Protein AF-A0A919D672-F1 (afdb_monomer)

Radius of gyration: 17.41 Å; Cα contacts (8 Å, |Δi|>4): 264; chains: 1; bounding box: 33×38×55 Å

Structure (mmCIF, N/CA/C/O backbone):
data_AF-A0A919D672-F1
#
_entry.id   AF-A0A919D672-F1
#
loop_
_atom_site.group_PDB
_atom_site.id
_atom_site.type_symbol
_atom_site.label_atom_id
_atom_site.label_alt_id
_atom_site.label_comp_id
_atom_site.label_asym_id
_atom_site.label_entity_id
_atom_site.label_seq_id
_atom_site.pdbx_PDB_ins_code
_atom_site.Cartn_x
_atom_site.Cartn_y
_atom_site.Cartn_z
_atom_site.occupancy
_atom_site.B_iso_or_equiv
_atom_site.auth_seq_id
_atom_site.auth_comp_id
_atom_site.auth_asym_id
_atom_site.auth_atom_id
_atom_site.pdbx_PDB_model_num
ATOM 1 N N . MET A 1 1 ? 2.114 -17.773 -11.405 1.00 57.06 1 MET A N 1
ATOM 2 C CA . MET A 1 1 ? 1.638 -16.482 -10.865 1.00 57.06 1 MET A CA 1
ATOM 3 C C . MET A 1 1 ? 2.672 -15.427 -11.226 1.00 57.06 1 MET A C 1
ATOM 5 O O . MET A 1 1 ? 3.811 -15.598 -10.796 1.00 57.06 1 MET A O 1
ATOM 9 N N . PRO A 1 2 ? 2.361 -14.434 -12.076 1.00 68.50 2 PRO A N 1
ATOM 10 C CA . PRO A 1 2 ? 3.332 -13.409 -12.439 1.00 68.50 2 PRO A CA 1
ATOM 11 C C . PRO A 1 2 ? 3.537 -12.466 -11.248 1.00 68.50 2 PRO A C 1
ATOM 13 O O . PRO A 1 2 ? 2.698 -11.633 -10.936 1.00 68.50 2 PRO A O 1
ATOM 16 N N . ILE A 1 3 ? 4.642 -12.659 -10.532 1.00 80.69 3 ILE A N 1
ATOM 17 C CA . ILE A 1 3 ? 5.107 -11.723 -9.496 1.00 80.69 3 ILE A CA 1
ATOM 18 C C . ILE A 1 3 ? 5.961 -10.630 -10.143 1.00 80.69 3 ILE A C 1
ATOM 20 O O . ILE A 1 3 ? 5.912 -9.471 -9.744 1.00 80.69 3 ILE A O 1
ATOM 24 N N . TYR A 1 4 ? 6.716 -11.009 -11.171 1.00 84.56 4 TYR A N 1
ATOM 25 C CA . TYR A 1 4 ? 7.469 -10.097 -12.010 1.00 84.56 4 TYR A CA 1
ATOM 26 C C . TYR A 1 4 ? 6.573 -9.520 -13.104 1.00 84.56 4 TYR A C 1
ATOM 28 O O . TYR A 1 4 ? 5.964 -10.271 -13.870 1.00 84.56 4 TYR A O 1
ATOM 36 N N . LEU A 1 5 ? 6.522 -8.195 -13.177 1.00 84.50 5 LEU A N 1
ATOM 37 C CA . LEU A 1 5 ? 5.776 -7.449 -14.178 1.00 84.50 5 LEU A CA 1
ATOM 38 C C . LEU A 1 5 ? 6.798 -6.717 -15.060 1.00 84.50 5 LEU A C 1
ATOM 40 O O . LEU A 1 5 ? 7.349 -5.704 -14.620 1.00 84.50 5 LEU A O 1
ATOM 44 N N . PRO A 1 6 ? 7.125 -7.237 -16.256 1.00 82.12 6 PRO A N 1
ATOM 45 C CA . PRO A 1 6 ? 8.077 -6.581 -17.140 1.00 82.12 6 PRO A CA 1
ATOM 46 C C . PRO A 1 6 ? 7.519 -5.245 -17.627 1.00 82.12 6 PRO A C 1
ATOM 48 O O . PRO A 1 6 ? 6.313 -5.108 -17.841 1.00 82.12 6 PRO A O 1
ATOM 51 N N . GLU A 1 7 ? 8.412 -4.280 -17.816 1.00 81.38 7 GLU A N 1
ATOM 52 C CA . GLU A 1 7 ? 8.079 -3.027 -18.488 1.00 81.38 7 GLU A CA 1
ATOM 53 C C . GLU A 1 7 ? 7.600 -3.324 -19.915 1.00 81.38 7 GLU A C 1
ATOM 55 O O . GLU A 1 7 ? 8.262 -4.091 -20.624 1.00 81.38 7 GLU A O 1
ATOM 60 N N . PRO A 1 8 ? 6.436 -2.799 -20.338 1.00 78.06 8 PRO A N 1
ATOM 61 C CA . PRO A 1 8 ? 5.938 -3.032 -21.678 1.00 78.06 8 PRO A CA 1
ATOM 62 C C . PRO A 1 8 ? 6.844 -2.342 -22.693 1.00 78.06 8 PRO A C 1
ATOM 64 O O . PRO A 1 8 ? 7.296 -1.216 -22.486 1.00 78.06 8 PRO A O 1
ATOM 67 N N . GLU A 1 9 ? 7.058 -3.000 -23.828 1.00 74.19 9 GLU A N 1
ATOM 68 C CA . GLU A 1 9 ? 7.780 -2.387 -24.933 1.00 74.19 9 GLU A CA 1
ATOM 69 C C . GLU A 1 9 ? 6.959 -1.207 -25.489 1.00 74.19 9 GLU A C 1
ATOM 71 O O . GLU A 1 9 ? 5.771 -1.376 -25.807 1.00 74.19 9 GLU A O 1
ATOM 76 N N . PRO A 1 10 ? 7.541 0.003 -25.576 1.00 67.88 10 PRO A N 1
ATOM 77 C CA . PRO A 1 10 ? 6.803 1.185 -25.984 1.00 67.88 10 PRO A CA 1
ATOM 78 C C . PRO A 1 10 ? 6.329 1.024 -27.426 1.00 67.88 10 PRO A C 1
ATOM 80 O O . PRO A 1 10 ? 7.104 1.027 -28.380 1.00 67.88 10 PRO A O 1
ATOM 83 N N . THR A 1 11 ? 5.017 0.906 -27.596 1.00 64.44 11 THR A N 1
ATOM 84 C CA . THR A 1 11 ? 4.389 0.818 -28.913 1.00 64.44 11 THR A CA 1
ATOM 85 C C . THR A 1 11 ? 3.926 2.207 -29.332 1.00 64.44 11 THR A C 1
ATOM 87 O O . THR A 1 11 ? 3.256 2.910 -28.564 1.00 64.44 11 THR A O 1
ATOM 90 N N . ARG A 1 12 ? 4.283 2.617 -30.556 1.00 62.19 12 ARG A N 1
ATOM 91 C CA . ARG A 1 12 ? 3.666 3.782 -31.198 1.00 62.19 12 ARG A CA 1
ATOM 92 C C . ARG A 1 12 ? 2.278 3.378 -31.702 1.00 62.19 12 ARG A C 1
ATOM 94 O O . ARG A 1 12 ? 2.170 2.346 -32.365 1.00 62.19 12 ARG A O 1
ATOM 101 N N . PRO A 1 13 ? 1.222 4.147 -31.408 1.00 64.25 13 PRO A N 1
ATOM 102 C CA . PRO A 1 13 ? -0.083 3.930 -32.007 1.00 64.25 13 PRO A CA 1
ATOM 103 C C . PRO A 1 13 ? 0.011 4.039 -33.538 1.00 64.25 13 PRO A C 1
ATOM 105 O O . PRO A 1 13 ? 0.755 4.865 -34.073 1.00 64.25 13 PRO A O 1
ATOM 108 N N . ALA A 1 14 ? -0.745 3.197 -34.247 1.00 67.06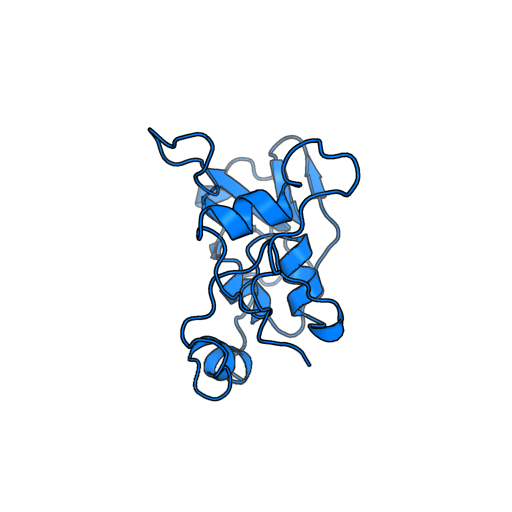 14 ALA A N 1
ATOM 109 C CA . ALA A 1 14 ? -0.707 3.106 -35.710 1.00 67.06 14 ALA A CA 1
ATOM 110 C C . ALA A 1 14 ? -1.185 4.386 -36.425 1.00 67.06 14 ALA A C 1
ATOM 112 O O . ALA A 1 14 ? -0.885 4.585 -37.597 1.00 67.06 14 ALA A O 1
ATOM 113 N N . ASP A 1 15 ? -1.906 5.260 -35.719 1.00 71.50 15 ASP A N 1
ATOM 114 C CA . ASP A 1 15 ? -2.387 6.551 -36.222 1.00 71.50 15 ASP A CA 1
ATOM 115 C C . ASP A 1 15 ? -1.306 7.653 -36.231 1.00 71.50 15 ASP A C 1
ATOM 117 O O . ASP A 1 15 ? -1.569 8.774 -36.669 1.00 71.50 15 ASP A O 1
ATOM 121 N N . GLY A 1 16 ? -0.094 7.352 -35.744 1.00 60.78 16 GLY A N 1
ATOM 122 C CA . GLY A 1 16 ? 1.026 8.289 -35.672 1.00 60.78 16 GLY A CA 1
ATOM 123 C C . GLY A 1 16 ? 0.874 9.386 -34.612 1.00 60.78 16 GLY A C 1
ATOM 124 O O . GLY A 1 16 ? 1.726 10.274 -34.540 1.00 60.78 16 GLY A O 1
ATOM 125 N N . LYS A 1 17 ? -0.171 9.356 -33.773 1.00 61.38 17 LYS A N 1
ATOM 126 C CA . LYS A 1 17 ? -0.456 10.409 -32.789 1.00 61.38 17 LYS A CA 1
ATOM 127 C C . LYS A 1 17 ? 0.131 10.081 -31.416 1.00 61.38 17 LYS A C 1
ATOM 129 O O . LYS A 1 17 ? -0.570 9.708 -30.482 1.00 61.38 17 LYS A O 1
ATOM 134 N N . GLY A 1 18 ? 1.436 10.318 -31.283 1.00 60.25 18 GLY A N 1
ATOM 135 C CA . GLY A 1 18 ? 2.133 10.364 -29.991 1.00 60.25 18 GLY A CA 1
ATOM 136 C C . GLY A 1 18 ? 2.283 9.011 -29.293 1.00 60.25 18 GLY A C 1
ATOM 137 O O . GLY A 1 18 ? 2.052 7.965 -29.879 1.00 60.25 18 GLY A O 1
ATOM 138 N N . TYR A 1 19 ? 2.725 9.017 -28.038 1.00 59.66 19 TYR A N 1
ATOM 139 C CA . TYR A 1 19 ? 2.816 7.815 -27.205 1.00 59.66 19 TYR A CA 1
ATOM 140 C C . TYR A 1 19 ? 1.602 7.745 -26.275 1.00 59.66 19 TYR A C 1
ATOM 142 O O . TYR A 1 19 ? 1.172 8.769 -25.745 1.00 59.66 19 TYR A O 1
ATOM 150 N N . ASN A 1 20 ? 1.058 6.547 -26.036 1.00 61.91 20 ASN A N 1
ATOM 151 C CA . ASN A 1 20 ? 0.071 6.379 -24.967 1.00 61.91 20 ASN A CA 1
ATOM 152 C C . ASN A 1 20 ? 0.761 6.500 -23.587 1.00 61.91 20 ASN A C 1
ATOM 154 O O . ASN A 1 20 ? 1.983 6.400 -23.481 1.00 61.91 20 ASN A O 1
ATOM 158 N N . ARG A 1 21 ? -0.004 6.728 -22.511 1.00 60.47 21 ARG A N 1
ATOM 159 C CA . ARG A 1 21 ? 0.551 6.976 -21.163 1.00 60.47 21 ARG A CA 1
ATOM 160 C C . ARG A 1 21 ? 1.429 5.827 -20.637 1.00 60.47 21 ARG A C 1
ATOM 162 O O . ARG A 1 21 ? 2.397 6.089 -19.932 1.00 60.47 21 ARG A O 1
ATOM 169 N N . LEU A 1 22 ? 1.129 4.579 -21.008 1.00 60.50 22 LEU A N 1
ATOM 170 C CA . LEU A 1 22 ? 1.961 3.417 -20.670 1.00 60.50 22 LEU A CA 1
ATOM 171 C C . LEU A 1 22 ? 3.296 3.471 -21.423 1.00 60.50 22 LEU A C 1
ATOM 173 O O . LEU A 1 22 ? 4.347 3.321 -20.808 1.00 60.50 22 LEU A O 1
ATOM 177 N N . SER A 1 23 ? 3.255 3.784 -22.719 1.00 56.56 23 SER A N 1
ATOM 178 C CA . SER A 1 23 ? 4.432 3.991 -23.560 1.00 56.56 23 SER A CA 1
ATOM 179 C C . SER A 1 23 ? 5.268 5.189 -23.105 1.00 56.56 23 SER A C 1
ATOM 181 O O . SER A 1 23 ? 6.480 5.118 -23.218 1.00 56.56 23 SER A O 1
ATOM 183 N N . LEU A 1 24 ? 4.671 6.267 -22.577 1.00 58.25 24 LEU A N 1
ATOM 184 C CA . LEU A 1 24 ? 5.402 7.424 -22.031 1.00 58.25 24 LEU A CA 1
ATOM 185 C C . LEU A 1 24 ? 6.159 7.073 -20.748 1.00 58.25 24 LEU A C 1
ATOM 187 O O . LEU A 1 24 ? 7.344 7.378 -20.634 1.00 58.25 24 LEU A O 1
ATOM 191 N N . ASN A 1 25 ? 5.492 6.398 -19.810 1.00 59.56 25 ASN A N 1
ATOM 192 C CA . ASN A 1 25 ? 6.124 5.950 -18.569 1.00 59.56 25 ASN A CA 1
ATOM 193 C C . ASN A 1 25 ? 7.241 4.931 -18.844 1.00 59.56 25 ASN A C 1
ATOM 195 O O . ASN A 1 25 ? 8.293 5.004 -18.209 1.00 59.56 25 ASN A O 1
ATOM 199 N N . ALA A 1 26 ? 7.030 4.043 -19.824 1.00 54.62 26 ALA A N 1
ATOM 200 C CA . ALA A 1 26 ? 8.044 3.104 -20.291 1.00 54.62 26 ALA A CA 1
ATOM 201 C C . ALA A 1 26 ? 9.200 3.801 -21.037 1.00 54.62 26 ALA A C 1
ATOM 203 O O . ALA A 1 26 ? 10.365 3.467 -20.847 1.00 54.62 26 ALA A O 1
ATOM 204 N N . HIS A 1 27 ? 8.910 4.819 -21.860 1.00 49.22 27 HIS A N 1
ATOM 205 C CA . HIS A 1 27 ? 9.937 5.534 -22.628 1.00 49.22 27 HIS A CA 1
ATOM 206 C C . HIS A 1 27 ? 10.874 6.383 -21.779 1.00 49.22 27 HIS A C 1
ATOM 208 O O . HIS A 1 27 ? 12.034 6.547 -22.147 1.00 49.22 27 HIS A O 1
ATOM 214 N N . MET A 1 28 ? 10.380 6.943 -20.677 1.00 52.34 28 MET A N 1
ATOM 215 C CA . MET A 1 28 ? 11.183 7.795 -19.802 1.00 52.34 28 MET A CA 1
ATOM 216 C C . MET A 1 28 ? 12.021 6.978 -18.801 1.00 52.34 28 MET A C 1
ATOM 218 O O . MET A 1 28 ? 12.704 7.567 -17.968 1.00 52.34 28 MET A O 1
ATOM 222 N N . GLY A 1 29 ? 11.968 5.637 -18.849 1.00 49.22 29 GLY A N 1
ATOM 223 C CA . GLY A 1 29 ? 12.681 4.753 -17.916 1.00 49.22 29 GLY A CA 1
ATOM 224 C C . GLY A 1 29 ? 12.240 4.915 -16.456 1.00 49.22 29 GLY A C 1
ATOM 225 O O . GLY A 1 29 ? 12.955 4.507 -15.543 1.00 49.22 29 GLY A O 1
ATOM 226 N N . VAL A 1 30 ? 11.080 5.541 -16.234 1.00 55.12 30 VAL A N 1
ATOM 227 C CA . VAL A 1 30 ? 10.550 5.872 -14.902 1.00 55.12 30 VAL A CA 1
ATOM 228 C C . VAL A 1 30 ? 9.847 4.660 -14.284 1.00 55.12 30 VAL A C 1
ATOM 230 O O . VAL A 1 30 ? 9.737 4.567 -13.065 1.00 55.12 30 VAL A O 1
ATOM 233 N N . GLY A 1 31 ? 9.381 3.714 -15.105 1.00 62.56 31 GLY A N 1
ATOM 234 C CA . GLY A 1 31 ? 8.547 2.609 -14.644 1.00 62.56 31 GLY A CA 1
ATOM 235 C C . GLY A 1 31 ? 9.300 1.323 -14.315 1.00 62.56 31 GLY A C 1
ATOM 236 O O . GLY A 1 31 ? 8.917 0.660 -13.347 1.00 62.56 31 GLY A O 1
ATOM 237 N N . GLY A 1 32 ? 10.353 0.983 -15.072 1.00 76.75 32 GLY A N 1
ATOM 238 C CA . GLY A 1 32 ? 11.171 -0.215 -14.866 1.00 76.75 32 GLY A CA 1
ATOM 239 C C . GLY A 1 32 ? 10.344 -1.502 -14.776 1.00 76.75 32 GLY A C 1
ATOM 240 O O . GLY A 1 32 ? 9.130 -1.520 -14.959 1.00 76.75 32 GLY A O 1
ATOM 241 N N . ALA A 1 33 ? 10.973 -2.631 -14.459 1.00 81.44 33 ALA A N 1
ATOM 242 C CA . ALA A 1 33 ? 10.187 -3.809 -14.103 1.00 81.44 33 ALA A CA 1
ATOM 243 C C . ALA A 1 33 ? 9.592 -3.654 -12.695 1.00 81.44 33 ALA A C 1
ATOM 245 O O . ALA A 1 33 ? 10.265 -3.166 -11.786 1.00 81.44 33 ALA A O 1
ATOM 246 N N . GLN A 1 34 ? 8.363 -4.124 -12.497 1.00 84.88 34 GLN A N 1
ATOM 247 C CA . GLN A 1 34 ? 7.608 -3.972 -11.253 1.00 84.88 34 GLN A CA 1
ATOM 248 C C . GLN A 1 34 ? 7.349 -5.313 -10.556 1.00 84.88 34 GLN A C 1
ATOM 250 O O . GLN A 1 34 ? 7.537 -6.390 -11.131 1.00 84.88 34 GLN A O 1
ATOM 255 N N . CYS A 1 35 ? 6.944 -5.245 -9.288 1.00 86.19 35 CYS A N 1
ATOM 256 C CA . CYS A 1 35 ? 6.627 -6.398 -8.454 1.00 86.19 35 CYS A CA 1
ATOM 257 C C . CYS A 1 35 ? 5.144 -6.391 -8.060 1.00 86.19 35 CYS A C 1
ATOM 259 O O . CYS A 1 35 ? 4.711 -5.515 -7.317 1.00 86.19 35 CYS A O 1
ATOM 261 N N . ALA A 1 36 ? 4.382 -7.411 -8.465 1.00 88.50 36 ALA A N 1
ATOM 262 C CA . ALA A 1 36 ? 2.952 -7.537 -8.145 1.00 88.50 36 ALA A CA 1
ATOM 263 C C . ALA A 1 36 ? 2.652 -7.639 -6.630 1.00 88.50 36 ALA A C 1
ATOM 265 O O . ALA A 1 36 ? 1.500 -7.545 -6.216 1.00 88.50 36 ALA A O 1
ATOM 266 N N . LEU A 1 37 ? 3.682 -7.849 -5.800 1.00 88.06 37 LEU A N 1
ATOM 267 C CA . LEU A 1 37 ? 3.600 -7.893 -4.334 1.00 88.06 37 LEU A CA 1
ATOM 268 C C . LEU A 1 37 ? 3.931 -6.543 -3.672 1.00 88.06 37 LEU A C 1
ATOM 270 O O . LEU A 1 37 ? 3.989 -6.459 -2.450 1.00 88.06 37 LEU A O 1
ATOM 274 N N . GLN A 1 38 ? 4.175 -5.493 -4.460 1.00 87.56 38 GLN A N 1
ATOM 275 C CA . GLN A 1 38 ? 4.372 -4.126 -3.978 1.00 87.56 38 GLN A CA 1
ATOM 276 C C . GLN A 1 38 ? 3.272 -3.213 -4.515 1.00 87.56 38 GLN A C 1
ATOM 278 O O . GLN A 1 38 ? 3.509 -2.460 -5.459 1.00 87.56 38 GLN A O 1
ATOM 283 N N . PRO A 1 39 ? 2.051 -3.285 -3.974 1.00 90.38 39 PRO A N 1
ATOM 284 C CA . PRO A 1 39 ? 1.016 -2.344 -4.369 1.00 90.38 39 PRO A CA 1
ATOM 285 C C . PRO A 1 39 ? 1.399 -0.908 -3.988 1.00 90.38 39 PRO A C 1
ATOM 287 O O . PRO A 1 39 ? 2.136 -0.690 -3.027 1.00 90.38 39 PRO A O 1
ATOM 290 N N . LYS A 1 40 ? 0.888 0.071 -4.739 1.00 89.31 40 LYS A N 1
ATOM 291 C CA . LYS A 1 40 ? 1.017 1.510 -4.426 1.00 89.31 40 LYS A CA 1
ATOM 292 C C . LYS A 1 40 ? -0.333 2.231 -4.379 1.00 89.31 40 LYS A C 1
ATOM 294 O O . LYS A 1 40 ? -0.384 3.450 -4.267 1.00 89.31 40 LYS A O 1
ATOM 299 N N . SER A 1 41 ? -1.428 1.491 -4.528 1.00 90.75 41 SER A N 1
ATOM 300 C CA . SER A 1 41 ? -2.793 2.013 -4.584 1.00 90.75 41 SER A CA 1
ATOM 301 C C . SER A 1 41 ? -3.798 0.952 -4.148 1.00 90.75 41 SER A C 1
ATOM 303 O O . SER A 1 41 ? -3.483 -0.238 -4.134 1.00 90.75 41 SER A O 1
ATOM 305 N N . TRP A 1 42 ? -5.041 1.355 -3.873 1.00 92.56 42 TRP A N 1
ATOM 306 C CA . TRP A 1 42 ? -6.124 0.417 -3.552 1.00 92.56 42 TRP A CA 1
ATOM 307 C C . TRP A 1 42 ? -6.330 -0.635 -4.654 1.00 92.56 42 TRP A C 1
ATOM 309 O O . TRP A 1 42 ? -6.421 -1.829 -4.370 1.00 92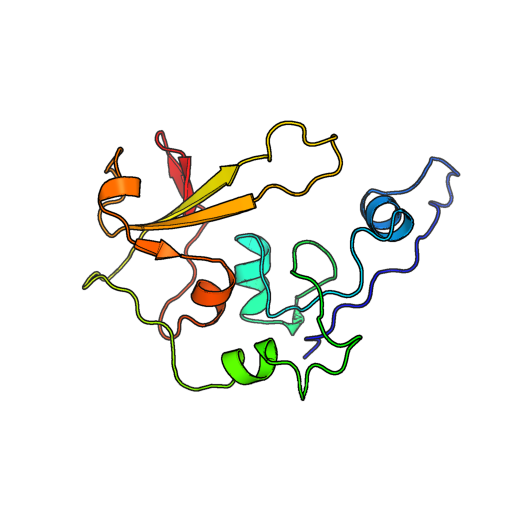.56 42 TRP A O 1
ATOM 319 N N . ALA A 1 43 ? -6.332 -0.209 -5.922 1.00 90.44 43 ALA A N 1
ATOM 320 C CA . ALA A 1 43 ? -6.524 -1.110 -7.058 1.00 90.44 43 ALA A CA 1
ATOM 321 C C . ALA A 1 43 ? -5.408 -2.164 -7.140 1.00 90.44 43 ALA A C 1
ATOM 323 O O . ALA A 1 43 ? -5.678 -3.357 -7.271 1.00 90.44 43 ALA A O 1
ATOM 324 N N . THR A 1 44 ? -4.153 -1.738 -6.981 1.00 91.50 44 THR A N 1
ATOM 325 C CA . THR A 1 44 ? -3.013 -2.664 -7.003 1.00 91.50 44 THR A CA 1
ATOM 326 C C . THR A 1 44 ? -2.923 -3.513 -5.740 1.00 91.50 44 THR A C 1
ATOM 328 O O . THR A 1 44 ? -2.489 -4.659 -5.819 1.00 91.50 44 THR A O 1
ATOM 331 N N . LEU A 1 45 ? -3.398 -3.029 -4.584 1.00 92.19 45 LEU A N 1
ATOM 332 C CA . LEU A 1 45 ? -3.535 -3.836 -3.368 1.00 92.19 45 LEU A CA 1
ATOM 333 C C . LEU A 1 45 ? -4.514 -4.986 -3.602 1.00 92.19 45 LEU A C 1
ATOM 335 O O . LEU A 1 45 ? -4.192 -6.129 -3.275 1.00 92.19 45 LEU A O 1
ATOM 339 N N . PHE A 1 46 ? -5.663 -4.711 -4.219 1.00 90.31 46 PHE A N 1
ATOM 340 C CA . PHE A 1 46 ? -6.629 -5.742 -4.588 1.00 90.31 46 PHE A CA 1
ATOM 341 C C . PHE A 1 46 ? -6.022 -6.764 -5.563 1.00 90.31 46 PHE A C 1
ATOM 343 O O . PHE A 1 46 ? -6.093 -7.969 -5.321 1.00 90.31 46 PHE A O 1
ATOM 350 N N . GLU A 1 47 ? -5.346 -6.303 -6.619 1.00 90.12 47 GLU A N 1
ATOM 351 C CA . GLU A 1 47 ? -4.647 -7.183 -7.568 1.00 90.12 47 GLU A CA 1
ATOM 352 C C . GLU A 1 47 ? -3.504 -7.984 -6.923 1.00 90.12 47 GLU A C 1
ATOM 354 O O . GLU A 1 47 ? -3.271 -9.131 -7.296 1.00 90.12 47 GLU A O 1
ATOM 359 N N . SER A 1 48 ? -2.823 -7.440 -5.912 1.00 88.69 48 SER A N 1
ATOM 360 C CA . SER A 1 48 ? -1.736 -8.136 -5.210 1.00 88.69 48 SER A CA 1
ATOM 361 C C . SER A 1 48 ? -2.217 -9.358 -4.416 1.00 88.69 48 SER A C 1
ATOM 363 O O . SER A 1 48 ? -1.423 -10.258 -4.132 1.00 88.69 48 SER A O 1
ATOM 365 N N . ARG A 1 49 ? -3.516 -9.427 -4.078 1.00 87.00 49 ARG A N 1
ATOM 366 C CA . ARG A 1 49 ? -4.133 -10.596 -3.426 1.00 87.00 49 ARG A CA 1
ATOM 367 C C . ARG A 1 49 ? -4.296 -11.773 -4.390 1.00 87.00 49 ARG A C 1
ATOM 369 O O . ARG A 1 49 ? -4.179 -12.919 -3.965 1.00 87.00 49 ARG A O 1
ATOM 376 N N . ASP A 1 50 ? -4.522 -11.496 -5.674 1.00 87.56 50 ASP A N 1
ATOM 377 C CA . ASP A 1 50 ? -4.551 -12.485 -6.756 1.00 87.56 50 ASP A CA 1
ATOM 378 C C . ASP A 1 50 ? -3.713 -11.997 -7.942 1.00 87.56 50 ASP A C 1
ATOM 380 O O . ASP A 1 50 ? -4.218 -11.461 -8.936 1.00 87.56 50 ASP A O 1
ATOM 384 N N . THR A 1 51 ? -2.405 -12.242 -7.853 1.00 85.56 51 THR A N 1
ATOM 385 C CA . THR A 1 51 ? -1.424 -11.745 -8.828 1.00 85.56 51 THR A CA 1
ATOM 386 C C . THR A 1 51 ? -1.616 -12.294 -10.241 1.00 85.56 51 THR A C 1
ATOM 388 O O . THR A 1 51 ? -0.975 -11.817 -11.170 1.00 85.56 51 THR A O 1
ATOM 391 N N . ARG A 1 52 ? -2.526 -13.253 -10.473 1.00 86.62 52 ARG A N 1
ATOM 392 C CA . ARG A 1 52 ? -2.907 -13.674 -11.836 1.00 86.62 52 ARG A CA 1
ATOM 393 C C . ARG A 1 52 ? -3.555 -12.546 -12.641 1.00 86.62 52 ARG A C 1
ATOM 395 O O . ARG A 1 52 ? -3.576 -12.626 -13.865 1.00 86.62 52 ARG A O 1
ATOM 402 N N . ARG A 1 53 ? -4.102 -11.533 -11.963 1.00 84.88 53 ARG A N 1
ATOM 403 C CA . ARG A 1 53 ? -4.724 -10.355 -12.583 1.00 84.88 53 ARG A CA 1
ATOM 404 C C . ARG A 1 53 ? -3.774 -9.167 -12.707 1.00 84.88 53 ARG A C 1
ATOM 406 O O . ARG A 1 53 ? -4.091 -8.251 -13.458 1.00 84.88 53 ARG A O 1
ATOM 413 N N . ALA A 1 54 ? -2.639 -9.206 -12.010 1.00 87.81 54 ALA A N 1
ATOM 414 C CA . ALA A 1 54 ? -1.700 -8.099 -11.956 1.00 87.81 54 ALA A CA 1
ATOM 415 C C . ALA A 1 54 ? -1.103 -7.810 -13.338 1.00 87.81 54 ALA A C 1
ATOM 417 O O . ALA A 1 54 ? -0.658 -8.715 -14.052 1.00 87.81 54 ALA A O 1
ATOM 418 N N . ARG A 1 55 ? -1.087 -6.529 -13.704 1.00 86.19 55 ARG A N 1
ATOM 419 C CA . ARG A 1 55 ? -0.451 -6.019 -14.923 1.00 86.19 55 ARG A CA 1
ATOM 420 C C . ARG A 1 55 ? 0.552 -4.937 -14.559 1.00 86.19 55 ARG A C 1
ATOM 422 O O . ARG A 1 55 ? 0.449 -4.322 -13.506 1.00 86.19 55 ARG A O 1
ATOM 429 N N . TRP A 1 56 ? 1.528 -4.715 -15.435 1.00 84.44 56 TRP A N 1
ATOM 430 C CA . TRP A 1 56 ? 2.479 -3.626 -15.249 1.00 84.44 56 TRP A CA 1
ATOM 431 C C . TRP A 1 56 ? 1.756 -2.273 -15.150 1.00 84.44 56 TRP A C 1
ATOM 433 O O . TRP A 1 56 ? 0.869 -1.983 -15.958 1.00 84.44 56 TRP A O 1
ATOM 443 N N . GLY A 1 57 ? 2.160 -1.456 -14.177 1.00 82.88 57 GLY A N 1
ATOM 444 C CA . GLY A 1 57 ? 1.563 -0.168 -13.837 1.00 82.88 57 GLY A CA 1
ATOM 445 C C . GLY A 1 57 ? 1.004 -0.146 -12.410 1.00 82.88 57 GLY A C 1
ATOM 446 O O . GLY A 1 57 ? 0.237 -1.016 -12.018 1.00 82.88 57 GLY A O 1
ATOM 447 N N . GLY A 1 58 ? 1.360 0.879 -11.628 1.00 83.62 58 GLY A N 1
ATOM 448 C CA . GLY A 1 58 ? 0.831 1.089 -10.272 1.00 83.62 58 GLY A CA 1
ATOM 449 C C . GLY A 1 58 ? 1.467 0.236 -9.167 1.00 83.62 58 GLY A C 1
ATOM 450 O O . GLY A 1 58 ? 1.060 0.358 -8.013 1.00 83.62 58 GLY A O 1
ATOM 451 N N . PHE A 1 59 ? 2.457 -0.597 -9.493 1.00 86.75 59 PHE A N 1
ATOM 452 C CA . PHE A 1 59 ? 3.223 -1.389 -8.532 1.00 86.75 59 PHE A CA 1
ATOM 453 C C . PHE A 1 59 ? 4.627 -0.806 -8.308 1.00 86.75 59 PHE A C 1
ATOM 455 O O . PHE A 1 59 ? 5.166 -0.082 -9.143 1.00 86.75 59 PHE A O 1
ATOM 462 N N . GLY A 1 60 ? 5.233 -1.135 -7.168 1.00 84.06 60 GLY A N 1
ATOM 463 C CA . GLY A 1 60 ? 6.615 -0.808 -6.828 1.00 84.06 60 GLY A CA 1
ATOM 464 C C . GLY A 1 60 ? 7.633 -1.535 -7.704 1.00 84.06 60 GLY A C 1
ATOM 465 O O . GLY A 1 60 ? 7.339 -2.559 -8.331 1.00 84.06 60 GLY A O 1
ATOM 466 N N . SER A 1 61 ? 8.846 -0.987 -7.758 1.00 81.19 61 SER A N 1
ATOM 467 C CA . SER A 1 61 ? 9.928 -1.502 -8.591 1.00 81.19 61 SER A CA 1
ATOM 468 C C . SER A 1 61 ? 10.412 -2.877 -8.126 1.00 81.19 61 SER A C 1
ATOM 470 O O . SER A 1 61 ? 10.536 -3.188 -6.941 1.00 81.19 61 SER A O 1
ATOM 472 N N . CYS A 1 62 ? 10.733 -3.738 -9.087 1.00 77.00 62 CYS A N 1
ATOM 473 C CA . CYS A 1 62 ? 11.338 -5.027 -8.803 1.00 77.00 62 CYS A CA 1
ATOM 474 C C . CYS A 1 62 ? 12.833 -4.840 -8.517 1.00 77.00 62 CYS A C 1
ATOM 476 O O . CYS A 1 62 ? 13.615 -4.496 -9.402 1.00 77.00 62 CYS A O 1
ATOM 478 N N . THR A 1 63 ? 13.259 -5.136 -7.291 1.00 69.12 63 THR A N 1
ATOM 479 C CA . THR A 1 63 ? 14.647 -4.928 -6.842 1.00 69.12 63 THR A CA 1
ATOM 480 C C . THR A 1 63 ? 15.677 -5.874 -7.478 1.00 69.12 63 THR A C 1
ATOM 482 O O . THR A 1 63 ? 16.874 -5.635 -7.339 1.00 69.12 63 THR A O 1
ATOM 485 N N . ARG A 1 64 ? 15.261 -6.940 -8.187 1.00 65.94 64 ARG A N 1
ATOM 486 C CA . ARG A 1 64 ? 16.168 -7.975 -8.741 1.00 65.94 64 ARG A CA 1
ATOM 487 C C . ARG A 1 64 ? 15.887 -8.409 -10.187 1.00 65.94 64 ARG A C 1
ATOM 489 O O . ARG A 1 64 ? 16.000 -9.590 -10.492 1.00 65.94 64 ARG A O 1
ATOM 496 N N . ARG A 1 65 ? 15.520 -7.489 -11.094 1.00 62.06 65 ARG A N 1
ATOM 497 C CA . ARG A 1 65 ? 15.361 -7.766 -12.551 1.00 62.06 65 ARG A CA 1
ATOM 498 C C . ARG A 1 65 ? 14.597 -9.073 -12.882 1.00 62.06 65 ARG A C 1
ATOM 500 O O . ARG A 1 65 ? 14.908 -9.742 -13.860 1.00 62.06 65 ARG A O 1
ATOM 507 N N . GLY A 1 66 ? 13.615 -9.450 -12.063 1.00 57.06 66 GLY A N 1
ATOM 508 C CA . GLY A 1 66 ? 12.799 -10.652 -12.268 1.00 57.06 66 GLY A CA 1
ATOM 509 C C . GLY A 1 66 ? 13.209 -11.921 -11.532 1.00 57.06 66 GLY A C 1
ATOM 510 O O . GLY A 1 66 ? 12.433 -12.877 -11.559 1.00 57.06 66 GLY A O 1
ATOM 511 N N . ASP A 1 67 ? 14.313 -11.936 -10.776 1.00 60.62 67 ASP A N 1
ATOM 512 C CA . ASP A 1 67 ? 14.525 -12.988 -9.774 1.00 60.62 67 ASP A CA 1
ATOM 513 C C . ASP A 1 67 ? 13.779 -12.658 -8.474 1.00 60.62 67 ASP A C 1
ATOM 515 O O . ASP A 1 67 ? 14.336 -12.199 -7.473 1.00 60.62 67 ASP A O 1
ATOM 519 N N . CYS A 1 68 ? 12.467 -12.885 -8.502 1.00 59.44 68 CYS A N 1
ATOM 520 C CA . CYS A 1 68 ? 11.626 -12.729 -7.323 1.00 59.44 68 CYS A CA 1
ATOM 521 C C . CYS A 1 68 ? 11.905 -13.804 -6.263 1.00 59.44 68 CYS A C 1
ATOM 523 O O . CYS A 1 68 ? 11.642 -13.546 -5.095 1.00 59.44 68 CYS A O 1
ATOM 525 N N . ARG A 1 69 ? 12.477 -14.968 -6.618 1.00 57.25 69 ARG A N 1
ATOM 526 C CA . ARG A 1 69 ? 12.646 -16.108 -5.689 1.00 57.25 69 ARG A CA 1
ATOM 527 C C . ARG A 1 69 ? 13.581 -15.784 -4.530 1.00 57.25 69 ARG A C 1
ATOM 529 O O . ARG A 1 69 ? 13.427 -16.335 -3.447 1.00 57.25 69 ARG A O 1
ATOM 536 N N . THR A 1 70 ? 14.531 -14.885 -4.762 1.00 60.69 70 THR A N 1
ATOM 537 C CA . THR A 1 70 ? 15.496 -14.415 -3.761 1.00 60.69 70 THR A CA 1
ATOM 538 C C . THR A 1 70 ? 15.216 -12.978 -3.312 1.00 60.69 70 THR A C 1
ATOM 540 O O . THR A 1 70 ? 16.022 -12.365 -2.609 1.00 60.69 70 THR A O 1
ATOM 543 N N . CYS A 1 71 ? 14.084 -12.408 -3.733 1.00 68.44 71 CYS A N 1
ATOM 544 C CA . CYS A 1 71 ? 13.721 -11.040 -3.413 1.00 68.44 71 CYS A CA 1
ATOM 545 C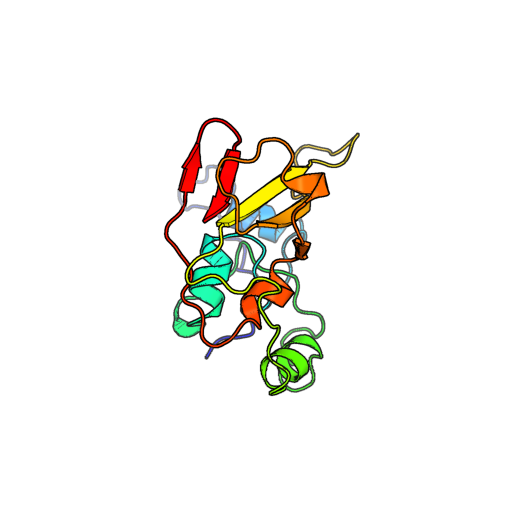 C . CYS A 1 71 ? 13.216 -10.952 -1.963 1.00 68.44 71 CYS A C 1
ATOM 547 O O . CYS A 1 71 ? 12.294 -11.692 -1.609 1.00 68.44 71 CYS A O 1
ATOM 549 N N . PRO A 1 72 ? 13.734 -10.016 -1.141 1.00 71.31 72 PRO A N 1
ATOM 550 C CA . PRO A 1 72 ? 13.251 -9.808 0.226 1.00 71.31 72 PRO A CA 1
ATOM 551 C C . PRO A 1 72 ? 11.736 -9.591 0.311 1.00 71.31 72 PRO A C 1
ATOM 553 O O . PRO A 1 72 ? 11.110 -10.030 1.264 1.00 71.31 72 PRO A O 1
ATOM 556 N N . ILE A 1 73 ? 11.135 -8.985 -0.718 1.00 72.25 73 ILE A N 1
ATOM 557 C CA . ILE A 1 73 ? 9.685 -8.764 -0.825 1.00 72.25 73 ILE A CA 1
ATOM 558 C C . ILE A 1 73 ? 8.935 -10.099 -0.914 1.00 72.25 73 ILE A C 1
ATOM 560 O O . ILE A 1 73 ? 7.924 -10.289 -0.244 1.00 72.25 73 ILE A O 1
ATOM 564 N N . MET A 1 74 ? 9.432 -11.038 -1.725 1.00 74.19 74 MET A N 1
ATOM 565 C CA . MET A 1 74 ? 8.828 -12.364 -1.846 1.00 74.19 74 MET A CA 1
ATOM 566 C C . MET A 1 74 ? 9.061 -13.179 -0.576 1.00 74.19 74 MET A C 1
ATOM 568 O O . MET A 1 74 ? 8.121 -13.789 -0.082 1.00 74.19 74 MET A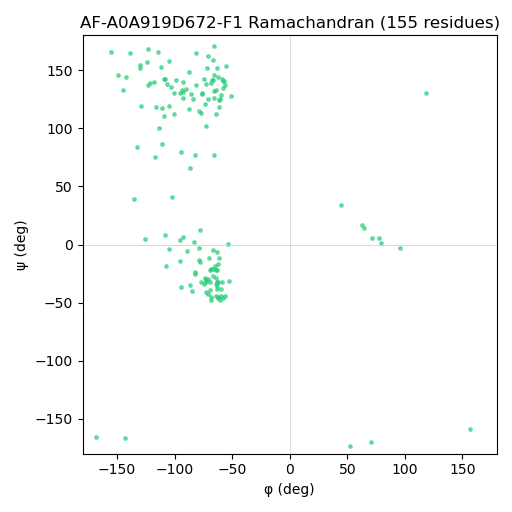 O 1
ATOM 572 N N . ALA A 1 75 ? 10.272 -13.138 -0.012 1.00 73.38 75 ALA A N 1
ATOM 573 C CA . ALA A 1 75 ? 10.572 -13.796 1.256 1.00 73.38 75 ALA A CA 1
ATOM 574 C C . ALA A 1 75 ? 9.655 -13.291 2.384 1.00 73.38 75 ALA A C 1
ATOM 576 O O . ALA A 1 75 ? 9.054 -14.098 3.078 1.00 73.38 75 ALA A O 1
ATOM 577 N N . ALA A 1 76 ? 9.460 -11.976 2.504 1.00 73.06 76 ALA A N 1
ATOM 578 C CA . ALA A 1 76 ? 8.574 -11.373 3.500 1.00 73.06 76 ALA A CA 1
ATOM 579 C C . ALA A 1 76 ? 7.076 -11.614 3.228 1.00 73.06 76 ALA A C 1
ATOM 581 O O . ALA A 1 76 ? 6.287 -11.667 4.168 1.00 73.06 76 ALA A O 1
ATOM 582 N N . SER A 1 77 ? 6.660 -11.758 1.964 1.00 71.75 77 SER A N 1
ATOM 583 C CA . SER A 1 77 ? 5.276 -12.124 1.601 1.00 71.75 77 SER A CA 1
ATOM 584 C C . SER A 1 77 ? 4.967 -13.601 1.898 1.00 71.75 77 SER A C 1
ATOM 586 O O . SER A 1 77 ? 3.825 -13.951 2.214 1.00 71.75 77 SER A O 1
ATOM 588 N N . LEU A 1 78 ? 5.991 -14.460 1.806 1.00 71.69 78 LEU A N 1
ATOM 589 C CA . LEU A 1 78 ? 5.936 -15.879 2.163 1.00 71.69 78 LEU A CA 1
ATOM 590 C C . LEU A 1 78 ? 6.119 -16.126 3.663 1.00 71.69 78 LEU A C 1
ATOM 592 O O . LEU A 1 78 ? 5.649 -17.148 4.158 1.00 71.69 78 LEU A O 1
ATOM 596 N N . ASP A 1 79 ? 6.797 -15.221 4.371 1.00 70.25 79 ASP A N 1
ATOM 597 C CA . ASP A 1 79 ? 6.944 -15.296 5.816 1.00 70.25 79 ASP A CA 1
ATOM 598 C C . ASP A 1 79 ? 5.563 -15.238 6.485 1.00 70.25 79 ASP A C 1
ATOM 600 O O . ASP A 1 79 ? 4.759 -14.331 6.264 1.00 70.25 79 ASP A O 1
ATOM 604 N N . SER A 1 80 ? 5.295 -16.249 7.306 1.00 58.28 80 SER A N 1
ATOM 605 C CA . SER A 1 80 ? 4.070 -16.434 8.085 1.00 58.28 80 SER A CA 1
ATOM 606 C C . SER A 1 80 ? 3.873 -15.382 9.183 1.00 58.28 80 SER A C 1
ATOM 608 O O . SER A 1 80 ? 2.822 -15.386 9.826 1.00 58.28 80 SER A O 1
ATOM 610 N N . SER A 1 81 ? 4.842 -14.483 9.399 1.00 62.12 81 SER A N 1
ATOM 611 C CA . SER A 1 81 ? 4.687 -13.282 10.226 1.00 62.12 81 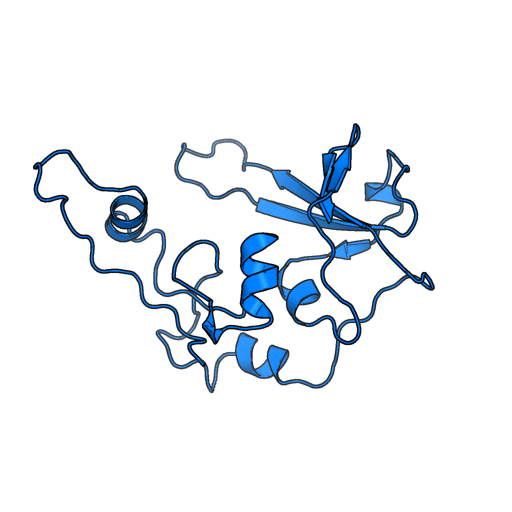SER A CA 1
ATOM 612 C C . SER A 1 81 ? 3.675 -12.311 9.589 1.00 62.12 81 SER A C 1
ATOM 614 O O . SER A 1 81 ? 4.016 -11.329 8.934 1.00 62.12 81 SER A O 1
ATOM 616 N N . ALA A 1 82 ? 2.386 -12.622 9.729 1.00 68.56 82 ALA A N 1
ATOM 617 C CA . ALA A 1 82 ? 1.316 -11.755 9.261 1.00 68.56 82 ALA A CA 1
ATOM 618 C C . ALA A 1 82 ? 1.317 -10.451 10.067 1.00 68.56 82 ALA A C 1
ATOM 620 O O . ALA A 1 82 ? 1.342 -10.477 11.299 1.00 68.56 82 ALA A O 1
ATOM 621 N N . GLU A 1 83 ? 1.243 -9.321 9.363 1.00 84.12 83 GLU A N 1
ATOM 622 C CA . GLU A 1 83 ? 0.919 -8.044 9.997 1.00 84.12 83 GLU A CA 1
ATOM 623 C C . GLU A 1 83 ? -0.436 -8.180 10.708 1.00 84.12 83 GLU A C 1
ATOM 625 O O . GLU A 1 83 ? -1.351 -8.838 10.196 1.00 84.12 83 GLU A O 1
ATOM 630 N N . GLN A 1 84 ? -0.562 -7.580 11.891 1.00 87.06 84 GLN A N 1
ATOM 631 C CA . GLN A 1 84 ? -1.792 -7.611 12.684 1.00 87.06 84 GLN A CA 1
ATOM 632 C C . GLN A 1 84 ? -2.453 -6.237 12.686 1.00 87.06 84 GLN A C 1
ATOM 634 O O . GLN A 1 84 ? -1.780 -5.211 12.748 1.00 87.06 84 GLN A O 1
ATOM 639 N N . VAL A 1 85 ? -3.785 -6.217 12.643 1.00 89.56 85 VAL A N 1
ATOM 640 C CA . VAL A 1 85 ? -4.550 -4.981 12.831 1.00 89.56 85 VAL A CA 1
ATOM 641 C C . VAL A 1 85 ? -4.439 -4.564 14.304 1.00 89.56 85 VAL A C 1
ATOM 643 O O . VAL A 1 85 ? -4.771 -5.369 15.174 1.00 89.56 85 VAL A O 1
ATOM 646 N N . PRO A 1 86 ? -4.006 -3.328 14.617 1.00 90.38 86 PRO A N 1
ATOM 647 C CA . PRO A 1 86 ? -3.767 -2.870 15.987 1.00 90.38 86 PRO A CA 1
ATOM 648 C C . PRO A 1 86 ? -5.059 -2.501 16.736 1.00 90.38 86 PRO A C 1
ATOM 650 O O . PRO A 1 86 ? -5.009 -1.884 17.795 1.00 90.38 86 PRO A O 1
ATOM 653 N N . PHE A 1 87 ? -6.219 -2.870 16.192 1.00 89.81 87 PHE A N 1
ATOM 654 C CA . PHE A 1 87 ? -7.539 -2.551 16.722 1.00 89.81 87 PHE A CA 1
ATOM 655 C C . PHE A 1 87 ? -8.331 -3.832 16.968 1.00 89.81 87 PHE A C 1
ATOM 657 O O . PHE A 1 87 ? -8.374 -4.725 16.122 1.00 89.81 87 PHE A O 1
ATOM 664 N N . ASN A 1 88 ? -9.025 -3.893 18.103 1.00 90.88 88 ASN A N 1
ATOM 665 C CA . ASN A 1 88 ? -9.986 -4.954 18.392 1.00 90.88 88 ASN A CA 1
ATOM 666 C C . ASN A 1 88 ? -11.370 -4.582 17.832 1.00 90.88 88 ASN A C 1
ATOM 668 O O . ASN A 1 88 ? -12.309 -4.313 18.580 1.00 90.88 88 ASN A O 1
ATOM 672 N N . ALA A 1 89 ? -11.471 -4.504 16.506 1.00 89.38 89 ALA A N 1
ATOM 673 C CA . ALA A 1 89 ? -12.689 -4.131 15.795 1.00 89.38 89 ALA A CA 1
ATOM 674 C C . ALA A 1 89 ? -13.000 -5.147 14.689 1.00 89.38 89 ALA A C 1
ATOM 676 O O . ALA A 1 89 ? -12.096 -5.762 14.137 1.00 89.38 89 ALA A O 1
ATOM 677 N N . GLY A 1 90 ? -14.278 -5.315 14.333 1.00 91.00 90 GLY A N 1
ATOM 678 C CA . GLY A 1 90 ? -14.681 -6.179 13.208 1.00 91.00 90 GLY A CA 1
ATOM 679 C C . GLY A 1 90 ? -14.477 -5.539 11.829 1.00 91.00 90 GLY A C 1
ATOM 680 O O . GLY A 1 90 ? -14.527 -6.223 10.811 1.00 91.00 90 GLY A O 1
ATOM 681 N N . ARG A 1 91 ? -14.270 -4.219 11.790 1.00 93.38 91 ARG A N 1
ATOM 682 C CA . ARG A 1 91 ? -13.929 -3.445 10.595 1.00 93.38 91 ARG A CA 1
ATOM 683 C C . ARG A 1 91 ? -13.070 -2.253 10.999 1.00 93.38 91 ARG A C 1
ATOM 685 O O . ARG A 1 91 ? -13.299 -1.673 12.058 1.00 93.38 91 ARG A O 1
ATOM 692 N N . VAL A 1 92 ? -12.141 -1.872 10.139 1.00 95.25 92 VAL A N 1
ATOM 693 C CA . VAL A 1 92 ? -11.314 -0.668 10.275 1.00 95.25 92 VAL A CA 1
ATOM 694 C C . VAL A 1 92 ? -11.370 0.099 8.964 1.00 95.25 92 VAL A C 1
ATOM 696 O O . VAL A 1 92 ? -11.631 -0.496 7.921 1.00 95.25 92 VAL A O 1
ATOM 699 N N . LEU A 1 93 ? -11.158 1.408 9.023 1.00 96.19 93 LEU A N 1
ATOM 700 C CA . LEU A 1 93 ? -11.022 2.256 7.848 1.00 96.19 93 LEU A CA 1
ATOM 701 C C . LEU A 1 93 ? -9.539 2.523 7.606 1.00 96.19 93 LEU A C 1
ATOM 703 O O . LEU A 1 93 ? -8.829 2.941 8.524 1.00 96.19 93 LEU A O 1
ATOM 707 N N . VAL A 1 94 ? -9.080 2.322 6.373 1.00 96.50 94 VAL A N 1
ATOM 708 C CA . VAL A 1 94 ? -7.754 2.771 5.941 1.00 96.50 94 VAL A CA 1
ATOM 709 C C . VAL A 1 94 ? -7.916 4.065 5.158 1.00 96.50 94 VAL A C 1
ATOM 711 O O . VAL A 1 94 ? -8.466 4.066 4.061 1.00 96.50 94 VAL A O 1
ATOM 714 N N . ARG A 1 95 ? -7.423 5.174 5.706 1.00 95.88 95 ARG A N 1
ATOM 715 C CA . ARG A 1 95 ? -7.347 6.472 5.031 1.00 95.88 95 ARG A CA 1
ATOM 716 C C . ARG A 1 95 ? -6.126 6.529 4.131 1.00 95.88 95 ARG A C 1
ATOM 718 O O . ARG A 1 95 ? -5.040 6.116 4.538 1.00 95.88 95 ARG A O 1
ATOM 725 N N . VAL A 1 96 ? -6.313 7.067 2.930 1.00 93.75 96 VAL A N 1
ATOM 726 C CA . VAL A 1 96 ? -5.246 7.255 1.944 1.00 93.75 96 VAL A CA 1
ATOM 727 C C . VAL A 1 96 ? -4.954 8.742 1.823 1.00 93.75 96 VAL A C 1
ATOM 729 O O . VAL A 1 96 ? -5.751 9.502 1.280 1.00 93.75 96 VAL A O 1
ATOM 732 N N . GLU A 1 97 ? -3.790 9.155 2.301 1.00 91.06 97 GLU A N 1
ATOM 733 C CA . GLU A 1 97 ? -3.296 10.518 2.155 1.00 91.06 97 GLU A CA 1
ATOM 734 C C . GLU A 1 97 ? -2.204 10.524 1.091 1.00 91.06 97 GLU A C 1
ATOM 736 O O . GLU A 1 97 ? -1.206 9.823 1.224 1.00 91.06 97 GLU A O 1
ATOM 741 N N . SER A 1 98 ? -2.398 11.275 0.010 1.00 86.06 98 SER A N 1
ATOM 742 C CA . SER A 1 98 ? -1.403 11.386 -1.059 1.00 86.06 98 SER A CA 1
ATOM 743 C C . SER A 1 98 ? -0.812 12.783 -1.059 1.00 86.06 98 SER A C 1
ATOM 745 O O . SER A 1 98 ? -1.526 13.755 -1.296 1.00 86.06 98 SER A O 1
ATOM 747 N N . THR A 1 99 ? 0.490 12.875 -0.814 1.00 83.06 99 THR A N 1
ATOM 748 C CA . THR A 1 99 ? 1.240 14.124 -0.895 1.00 83.06 99 THR A CA 1
ATOM 749 C C . THR A 1 99 ? 2.110 14.116 -2.143 1.00 83.06 99 THR A C 1
ATOM 751 O O . THR A 1 99 ? 2.719 13.107 -2.509 1.00 83.06 99 THR A O 1
ATOM 754 N N . PHE A 1 100 ? 2.150 15.249 -2.834 1.00 78.12 100 PHE A N 1
ATOM 755 C CA . PHE A 1 100 ? 3.146 15.484 -3.870 1.00 78.12 100 PHE A CA 1
ATOM 756 C C . PHE A 1 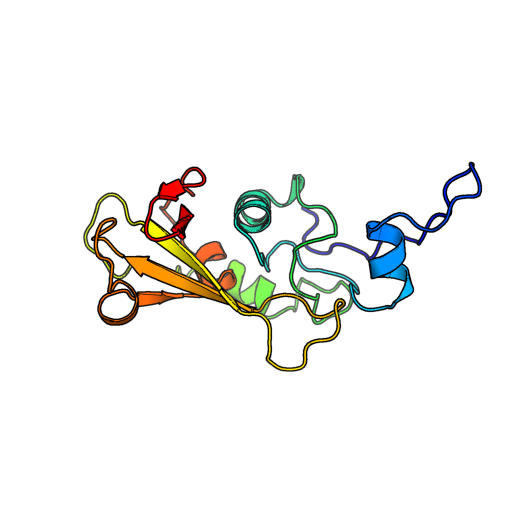100 ? 4.354 16.136 -3.198 1.00 78.12 100 PHE A C 1
ATOM 758 O O . PHE A 1 100 ? 4.151 17.040 -2.389 1.00 78.12 100 PHE A O 1
ATOM 765 N N . PRO A 1 101 ? 5.587 15.683 -3.470 1.00 71.69 101 PRO A N 1
ATOM 766 C CA . PRO A 1 101 ? 6.771 16.374 -2.975 1.00 71.69 101 PRO A CA 1
ATOM 767 C C . PRO A 1 101 ? 6.764 17.839 -3.432 1.00 71.69 101 PRO A C 1
ATOM 769 O O . PRO A 1 101 ? 6.448 18.112 -4.593 1.00 71.69 101 PRO A O 1
ATOM 772 N N . ASP A 1 102 ? 7.121 18.765 -2.541 1.00 64.00 102 ASP A N 1
ATOM 773 C CA . ASP A 1 102 ? 7.338 20.166 -2.914 1.00 64.00 102 ASP A CA 1
ATOM 774 C C . ASP A 1 102 ? 8.431 20.234 -4.004 1.00 64.00 102 ASP A C 1
ATOM 776 O O . ASP A 1 102 ? 9.380 19.448 -3.989 1.00 64.00 102 ASP A O 1
ATOM 780 N N . ASP A 1 103 ? 8.260 21.114 -4.996 1.00 61.22 103 ASP A N 1
ATOM 781 C CA . ASP A 1 103 ? 9.074 21.211 -6.227 1.00 61.22 103 ASP A CA 1
ATOM 782 C C . ASP A 1 103 ? 9.013 20.010 -7.196 1.00 61.22 103 ASP A C 1
ATOM 784 O O . ASP A 1 103 ? 9.806 19.908 -8.140 1.00 61.22 103 ASP A O 1
ATOM 788 N N . ALA A 1 104 ? 8.039 19.109 -7.042 1.00 56.94 104 ALA A N 1
ATOM 789 C CA . ALA A 1 104 ? 7.820 18.043 -8.012 1.00 56.94 104 ALA A CA 1
ATOM 790 C C . ALA A 1 104 ? 7.459 18.595 -9.407 1.00 56.94 104 ALA A C 1
ATOM 792 O O . ALA A 1 104 ? 6.400 19.1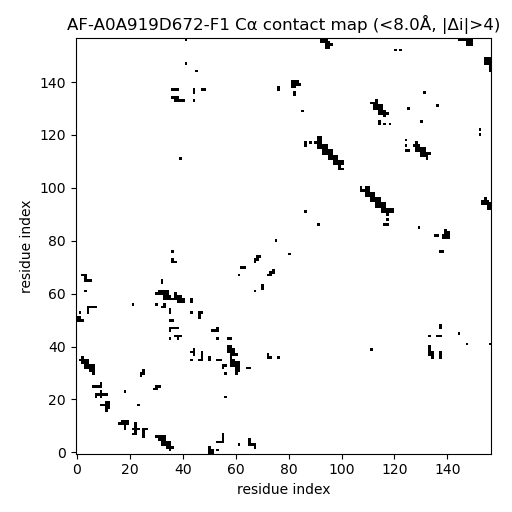89 -9.620 1.00 56.94 104 ALA A O 1
ATOM 793 N N . MET A 1 105 ? 8.300 18.305 -10.408 1.00 56.47 105 MET A N 1
ATOM 794 C CA . MET A 1 105 ? 7.870 18.319 -11.812 1.00 56.47 105 MET A CA 1
ATOM 795 C C . MET A 1 105 ? 6.654 17.388 -11.981 1.00 56.47 105 MET A C 1
ATOM 797 O O . MET A 1 105 ? 6.535 16.393 -11.267 1.00 56.47 105 MET A O 1
ATOM 801 N N . PHE A 1 106 ? 5.795 17.643 -12.979 1.00 54.75 106 PHE A N 1
ATOM 802 C CA . PHE A 1 106 ? 4.587 16.853 -13.314 1.00 54.75 106 PHE A CA 1
ATOM 803 C C . PHE A 1 106 ? 4.804 15.332 -13.527 1.00 54.75 106 PHE A C 1
ATOM 805 O O . PHE A 1 106 ? 3.864 14.609 -13.852 1.00 54.75 106 PHE A O 1
ATOM 812 N N . THR A 1 107 ? 6.034 14.838 -13.387 1.00 57.06 107 THR A N 1
ATOM 813 C CA . THR A 1 107 ? 6.461 13.451 -13.577 1.00 57.06 107 THR A CA 1
ATOM 814 C C . THR A 1 107 ? 6.722 12.687 -12.274 1.00 57.06 107 THR A C 1
ATOM 816 O O . THR A 1 107 ? 7.051 11.506 -12.349 1.00 57.06 107 THR A O 1
ATOM 819 N N . VAL A 1 108 ? 6.628 13.316 -11.094 1.00 64.12 108 VAL A N 1
ATOM 820 C CA . VAL A 1 108 ? 6.879 12.627 -9.814 1.00 64.12 108 VAL A CA 1
ATOM 821 C C . VAL A 1 108 ? 5.609 11.928 -9.328 1.00 64.12 108 VAL A C 1
ATOM 823 O O . VAL A 1 108 ? 4.534 12.525 -9.274 1.00 64.12 108 VAL A O 1
ATOM 826 N N . GLU A 1 109 ? 5.726 10.646 -8.980 1.00 68.81 109 GLU A N 1
ATOM 827 C CA . GLU A 1 109 ? 4.616 9.894 -8.396 1.00 68.81 109 GLU A CA 1
ATOM 828 C C . GLU A 1 109 ? 4.289 10.410 -6.983 1.00 68.81 109 GLU A C 1
ATOM 830 O O . GLU A 1 109 ? 5.213 10.674 -6.208 1.00 68.81 109 GLU A O 1
ATOM 835 N N . PRO A 1 110 ? 2.998 10.533 -6.618 1.00 76.12 110 PRO A N 1
ATOM 836 C CA . PRO A 1 110 ? 2.617 10.942 -5.274 1.00 76.12 110 PRO A CA 1
ATOM 837 C C . PRO A 1 110 ? 3.106 9.926 -4.239 1.00 76.12 110 PRO A C 1
ATOM 839 O O . PRO A 1 110 ? 3.092 8.711 -4.466 1.00 76.12 110 PRO A O 1
ATOM 842 N N . ILE A 1 111 ? 3.503 10.436 -3.078 1.00 80.81 111 ILE A N 1
ATOM 843 C CA . ILE A 1 111 ? 3.819 9.624 -1.911 1.00 80.81 111 ILE A CA 1
ATOM 844 C C . ILE A 1 111 ? 2.516 9.416 -1.150 1.00 80.81 111 ILE A C 1
ATOM 846 O O . ILE A 1 111 ? 1.910 10.364 -0.657 1.00 80.81 111 ILE A O 1
ATOM 850 N N . SER A 1 112 ? 2.073 8.166 -1.055 1.00 86.25 112 SER A N 1
ATOM 851 C CA . SER A 1 112 ? 0.904 7.826 -0.250 1.00 86.25 112 SER A CA 1
ATOM 852 C C . SER A 1 112 ? 1.320 7.420 1.159 1.00 86.25 112 SER A C 1
ATOM 854 O O . SER A 1 112 ? 2.112 6.494 1.333 1.00 86.25 112 SER A O 1
ATOM 856 N N . THR A 1 113 ? 0.737 8.075 2.156 1.00 91.94 113 THR A N 1
ATOM 857 C CA . THR A 1 113 ? 0.738 7.640 3.552 1.00 91.94 113 THR A CA 1
ATOM 858 C C . THR A 1 113 ? -0.623 7.045 3.884 1.00 91.94 113 THR A C 1
ATOM 860 O O . THR A 1 113 ? -1.657 7.603 3.514 1.00 91.94 113 THR A O 1
ATOM 863 N N . LEU A 1 114 ? -0.631 5.900 4.568 1.00 95.25 114 LEU A N 1
ATOM 864 C CA . LEU A 1 114 ? -1.864 5.248 4.991 1.00 95.25 114 LEU A CA 1
ATOM 865 C C . LEU A 1 114 ? -2.047 5.380 6.494 1.00 95.25 114 LEU A C 1
ATOM 867 O O . LEU A 1 114 ? -1.088 5.258 7.258 1.00 95.25 114 LEU A O 1
ATOM 871 N N . TRP A 1 115 ? -3.294 5.568 6.904 1.00 96.19 115 TRP A N 1
ATOM 872 C CA . TRP A 1 115 ? -3.672 5.624 8.308 1.00 96.19 115 TRP A CA 1
ATOM 873 C C . TRP A 1 115 ? -4.827 4.672 8.571 1.00 96.19 115 TRP A C 1
ATOM 875 O O . TRP A 1 115 ? -5.901 4.814 7.995 1.00 96.19 115 TRP A O 1
ATOM 885 N N . MET A 1 116 ? -4.609 3.691 9.437 1.00 95.75 116 MET A N 1
ATOM 886 C CA . MET A 1 116 ? -5.642 2.755 9.863 1.00 95.75 116 MET A CA 1
ATOM 887 C C . MET A 1 116 ? -6.315 3.279 11.130 1.00 95.75 116 MET A C 1
ATOM 889 O O . MET A 1 116 ? -5.629 3.644 12.085 1.00 95.75 116 MET A O 1
ATOM 893 N N . THR A 1 117 ? -7.645 3.294 11.150 1.00 95.12 117 THR A N 1
ATOM 894 C CA . THR A 1 117 ? -8.446 3.757 12.289 1.00 95.12 117 THR A CA 1
ATOM 895 C C . THR A 1 117 ? -9.697 2.897 12.473 1.00 95.12 117 THR A C 1
ATOM 897 O O . THR A 1 117 ? -10.310 2.453 11.502 1.00 95.12 117 THR A O 1
ATOM 900 N N . ASP A 1 118 ? -10.108 2.666 13.718 1.00 94.56 118 ASP A N 1
ATOM 901 C CA . ASP A 1 118 ? -11.408 2.083 14.079 1.00 94.56 118 ASP A CA 1
ATOM 902 C C . ASP A 1 118 ? -12.509 3.149 14.266 1.00 94.56 118 ASP A C 1
ATOM 904 O O . ASP A 1 118 ? -13.689 2.816 14.410 1.00 94.56 118 ASP A O 1
ATOM 908 N N . ARG A 1 119 ? -12.142 4.437 14.192 1.00 92.69 119 ARG A N 1
ATOM 909 C CA . ARG A 1 119 ? -13.027 5.605 14.284 1.00 92.69 119 ARG A CA 1
ATOM 910 C C . ARG A 1 119 ? -13.127 6.312 12.925 1.00 92.69 119 ARG A C 1
ATOM 912 O O . ARG A 1 119 ? -12.378 7.252 12.665 1.00 92.69 119 ARG A O 1
ATOM 919 N N . PRO A 1 120 ? -14.044 5.896 12.032 1.00 88.25 120 PRO A N 1
ATOM 920 C CA . PRO A 1 120 ? -14.084 6.396 10.655 1.00 88.25 120 PRO A CA 1
ATOM 921 C C . PRO A 1 120 ? -14.449 7.883 10.539 1.00 88.25 120 PRO A C 1
ATOM 923 O O . PRO A 1 120 ? -14.039 8.527 9.579 1.00 88.25 120 PRO A O 1
ATOM 926 N N . THR A 1 121 ? -15.199 8.424 11.501 1.00 89.62 121 THR A N 1
ATOM 927 C CA . THR A 1 121 ? -15.662 9.822 11.525 1.00 89.62 121 THR A CA 1
ATOM 928 C C . THR A 1 121 ? -14.721 10.758 12.285 1.00 89.62 121 THR A C 1
ATOM 930 O O . THR A 1 121 ? -15.093 11.899 12.532 1.00 89.62 121 THR A O 1
ATOM 933 N N . ASP A 1 122 ? -13.554 10.283 12.730 1.00 90.19 122 ASP A N 1
ATOM 934 C CA . ASP A 1 122 ? -12.584 11.115 13.444 1.00 90.19 122 ASP A CA 1
ATOM 935 C C . ASP A 1 122 ? -11.825 12.008 12.445 1.00 90.19 122 ASP A C 1
ATOM 937 O O . ASP A 1 122 ? -11.069 11.475 11.623 1.00 90.19 122 ASP A O 1
ATOM 941 N N . PRO A 1 123 ? -12.008 13.343 12.475 1.00 88.00 123 PRO A N 1
ATOM 942 C CA . PRO A 1 123 ? -11.271 14.241 11.593 1.00 88.00 123 PRO A CA 1
ATOM 943 C C . PRO A 1 123 ? -9.775 14.293 11.936 1.00 88.00 123 PRO A C 1
ATOM 945 O O . PRO A 1 123 ? -8.978 14.621 11.063 1.00 88.00 123 PRO A O 1
ATOM 948 N N . ASP A 1 124 ? -9.381 13.928 13.161 1.00 91.88 124 ASP A N 1
ATOM 949 C CA . ASP A 1 124 ? -7.989 13.896 13.626 1.00 91.88 124 ASP A CA 1
ATOM 950 C C . ASP A 1 124 ? -7.430 12.460 13.642 1.00 91.88 124 ASP A C 1
ATOM 952 O O . ASP A 1 124 ? -6.733 12.004 14.554 1.00 91.88 124 ASP A O 1
ATOM 956 N N . TYR A 1 125 ? -7.762 11.697 12.599 1.00 90.62 125 TYR A N 1
ATOM 957 C CA . TYR A 1 125 ? -7.333 10.306 12.449 1.00 90.62 125 TYR A CA 1
ATOM 958 C C . TYR A 1 125 ? -5.806 10.147 12.358 1.00 90.62 125 TYR A C 1
ATOM 960 O O . TYR A 1 125 ? -5.312 9.038 12.533 1.00 90.62 125 TYR A O 1
ATOM 968 N N . GLN A 1 126 ? -5.047 11.208 12.075 1.00 92.44 126 GLN A N 1
ATOM 969 C CA . GLN A 1 126 ? -3.581 11.160 12.033 1.00 92.44 126 GLN A CA 1
ATOM 970 C C . GLN A 1 126 ? -2.972 11.088 13.441 1.00 92.44 126 GLN A C 1
ATOM 972 O O . GLN A 1 126 ? -1.960 10.419 13.638 1.00 92.44 126 GLN A O 1
ATOM 977 N N . ALA A 1 127 ? -3.594 11.738 14.432 1.00 92.12 127 ALA A N 1
ATOM 978 C CA . ALA A 1 127 ? -3.138 11.697 15.821 1.00 92.12 127 ALA A CA 1
ATOM 979 C C . ALA A 1 127 ? -3.503 10.380 16.523 1.00 92.12 127 ALA A C 1
ATOM 981 O O . ALA A 1 127 ? -2.775 9.909 17.399 1.00 92.12 127 ALA A O 1
ATOM 982 N N . HIS A 1 128 ? -4.637 9.785 16.149 1.00 90.44 128 HIS A N 1
ATOM 983 C CA . HIS A 1 128 ? -5.191 8.606 16.820 1.00 90.44 128 HIS A CA 1
ATOM 984 C C . HIS A 1 128 ? -5.079 7.300 16.030 1.00 90.44 128 HIS A C 1
ATOM 986 O O . HIS A 1 128 ? -5.257 6.219 16.595 1.00 90.44 128 HIS A O 1
ATOM 992 N N . GLY A 1 129 ? -4.857 7.393 14.724 1.00 91.44 129 GLY A N 1
ATOM 993 C CA . GLY A 1 129 ? -4.717 6.251 13.839 1.00 91.44 129 GLY A CA 1
ATOM 994 C C . GLY A 1 129 ? -3.317 5.662 13.892 1.00 91.44 129 GLY A C 1
ATOM 995 O O . GLY A 1 129 ? -2.352 6.271 14.352 1.00 91.44 129 GLY A O 1
ATOM 996 N N . HIS A 1 130 ? -3.196 4.451 13.369 1.00 94.88 130 HIS A N 1
ATOM 997 C CA . HIS A 1 130 ? -1.904 3.815 13.187 1.00 94.88 130 HIS A CA 1
ATOM 998 C C . HIS A 1 130 ? -1.397 4.103 11.777 1.00 94.88 130 HIS A C 1
ATOM 1000 O O . HIS A 1 130 ? -2.141 3.926 10.811 1.00 94.88 130 HIS A O 1
ATOM 1006 N N . LYS A 1 131 ? -0.134 4.509 11.637 1.00 94.88 131 LYS A N 1
ATOM 1007 C CA . LYS A 1 131 ? 0.493 4.692 10.323 1.00 94.88 131 LYS A CA 1
ATOM 1008 C C . LYS A 1 131 ? 0.788 3.334 9.683 1.00 94.88 131 LYS A C 1
ATOM 1010 O O . LYS A 1 131 ? 1.239 2.418 10.372 1.00 94.88 131 LYS A O 1
ATOM 1015 N N . TRP A 1 132 ? 0.525 3.222 8.386 1.00 93.50 132 TRP A N 1
ATOM 1016 C CA . TRP A 1 132 ? 0.738 2.028 7.568 1.00 93.50 132 TRP A CA 1
ATOM 1017 C C . TRP A 1 132 ? 1.316 2.397 6.200 1.00 93.50 132 TRP A C 1
ATOM 1019 O O . TRP A 1 132 ? 1.241 3.544 5.748 1.00 93.50 132 TRP A O 1
ATOM 1029 N N . ASP A 1 133 ? 1.837 1.389 5.512 1.00 90.44 133 ASP A N 1
ATOM 1030 C CA . ASP A 1 133 ? 2.134 1.441 4.088 1.00 90.44 133 ASP A CA 1
ATOM 1031 C C . ASP A 1 133 ? 1.414 0.326 3.306 1.00 90.44 133 ASP A C 1
ATOM 1033 O O . ASP A 1 133 ? 0.824 -0.614 3.854 1.00 90.44 133 ASP A O 1
ATOM 1037 N N . TRP A 1 134 ? 1.436 0.450 1.980 1.00 91.19 134 TRP A N 1
ATOM 1038 C CA . TRP A 1 134 ? 0.782 -0.495 1.080 1.00 91.19 134 TRP A CA 1
ATOM 1039 C C . TRP A 1 134 ? 1.352 -1.919 1.166 1.00 91.19 134 TRP A C 1
ATOM 1041 O O . TRP A 1 134 ? 0.616 -2.890 0.976 1.00 91.19 134 TRP A O 1
ATOM 1051 N N . PHE A 1 135 ? 2.648 -2.064 1.452 1.00 87.44 135 PHE A N 1
ATOM 1052 C CA . PHE A 1 135 ? 3.304 -3.363 1.558 1.00 87.44 135 PHE A CA 1
ATOM 1053 C C . PHE A 1 135 ? 2.894 -4.091 2.844 1.00 87.44 135 PHE A C 1
ATOM 1055 O O . PHE A 1 135 ? 2.587 -5.284 2.799 1.00 87.44 135 PHE A O 1
ATOM 1062 N N . GLN A 1 136 ? 2.784 -3.379 3.964 1.00 89.19 136 GLN A N 1
ATOM 1063 C CA . GLN A 1 136 ? 2.233 -3.916 5.208 1.00 89.19 136 GLN A CA 1
ATOM 1064 C C . GLN A 1 136 ? 0.787 -4.396 5.006 1.00 89.19 136 GLN A C 1
ATOM 1066 O O . GLN A 1 136 ? 0.442 -5.518 5.381 1.00 89.19 136 GLN A O 1
ATOM 1071 N N . LEU A 1 137 ? -0.054 -3.613 4.319 1.00 91.62 137 LEU A N 1
ATOM 1072 C CA . LEU A 1 137 ? -1.430 -4.030 4.011 1.00 91.62 137 LEU A CA 1
ATOM 1073 C C . LEU A 1 137 ? -1.507 -5.266 3.110 1.00 91.62 137 LEU A C 1
ATOM 1075 O O . LEU A 1 137 ? -2.390 -6.105 3.297 1.00 91.62 137 LEU A O 1
ATOM 1079 N N . HIS A 1 138 ? -0.588 -5.419 2.153 1.00 88.44 138 HIS A N 1
ATOM 1080 C CA . HIS A 1 138 ? -0.495 -6.632 1.337 1.00 88.44 138 HIS A CA 1
ATOM 1081 C C . HIS A 1 138 ? -0.236 -7.883 2.197 1.00 88.44 138 HIS A C 1
ATOM 1083 O O . HIS A 1 138 ? -0.810 -8.947 1.940 1.00 88.44 138 HIS A O 1
ATOM 1089 N N . ARG A 1 139 ? 0.592 -7.747 3.240 1.00 87.31 139 ARG A N 1
ATOM 1090 C CA . ARG A 1 139 ? 0.959 -8.827 4.171 1.00 87.31 139 ARG A CA 1
ATOM 1091 C C . ARG A 1 139 ? -0.104 -9.124 5.231 1.00 87.31 139 ARG A C 1
ATOM 1093 O O . ARG A 1 139 ? -0.034 -10.176 5.863 1.00 87.31 139 ARG A O 1
ATOM 1100 N N . LEU A 1 140 ? -1.103 -8.257 5.401 1.00 88.50 140 LEU A N 1
ATOM 1101 C CA . LEU A 1 140 ? -2.202 -8.463 6.345 1.00 88.50 140 LEU A CA 1
ATOM 1102 C C . LEU A 1 140 ? -3.000 -9.727 5.977 1.00 88.50 140 LEU A C 1
ATOM 1104 O O . LEU A 1 140 ? -3.481 -9.845 4.847 1.00 88.50 140 LEU A O 1
ATOM 1108 N N . ARG A 1 141 ? -3.154 -10.681 6.902 1.00 84.12 141 ARG A N 1
ATOM 1109 C CA . ARG A 1 141 ? -3.905 -11.938 6.695 1.00 84.12 141 ARG A CA 1
ATOM 1110 C C . ARG A 1 141 ? -5.177 -11.961 7.540 1.00 84.12 141 ARG A C 1
ATOM 1112 O O . ARG A 1 141 ? -5.229 -11.332 8.586 1.00 84.12 141 ARG A O 1
ATOM 1119 N N . GLY A 1 142 ? -6.191 -12.701 7.088 1.00 87.38 142 GLY A N 1
ATOM 1120 C CA . GLY A 1 142 ? -7.468 -12.834 7.807 1.00 87.38 142 GLY A CA 1
ATOM 1121 C C . GLY A 1 142 ? -8.409 -11.631 7.675 1.00 87.38 142 GLY A C 1
ATOM 1122 O O . GLY A 1 142 ? -9.461 -11.622 8.301 1.00 87.38 142 GLY A O 1
ATOM 1123 N N . TRP A 1 143 ? -8.048 -10.651 6.846 1.00 90.06 143 TRP A N 1
ATOM 1124 C CA . TRP A 1 143 ? -8.837 -9.456 6.568 1.00 90.06 143 TRP A CA 1
ATOM 1125 C C . TRP A 1 143 ? -9.148 -9.356 5.079 1.00 90.06 143 TRP A C 1
ATOM 1127 O O . TRP A 1 143 ? -8.281 -9.605 4.234 1.00 90.06 143 TRP A O 1
ATOM 1137 N N . GLU A 1 144 ? -10.379 -8.968 4.765 1.00 91.38 144 GLU A N 1
ATOM 1138 C CA . GLU A 1 144 ? -10.813 -8.684 3.400 1.00 91.38 144 GLU A CA 1
ATOM 1139 C C . GLU A 1 144 ? -10.634 -7.197 3.088 1.00 91.38 144 GLU A C 1
ATOM 1141 O O . GLU A 1 144 ? -10.888 -6.335 3.927 1.00 91.38 144 GLU A O 1
ATOM 1146 N N . VAL A 1 145 ? -10.182 -6.892 1.869 1.00 91.81 145 VAL A N 1
ATOM 1147 C CA . VAL A 1 145 ? -10.054 -5.504 1.412 1.00 91.81 145 VAL A CA 1
ATOM 1148 C C . VAL A 1 145 ? -11.453 -4.959 1.133 1.00 91.81 145 VAL A C 1
ATOM 1150 O O . VAL A 1 145 ? -12.180 -5.506 0.300 1.00 91.81 145 VAL A O 1
ATOM 1153 N N . GLY A 1 146 ? -11.811 -3.882 1.830 1.00 92.88 146 G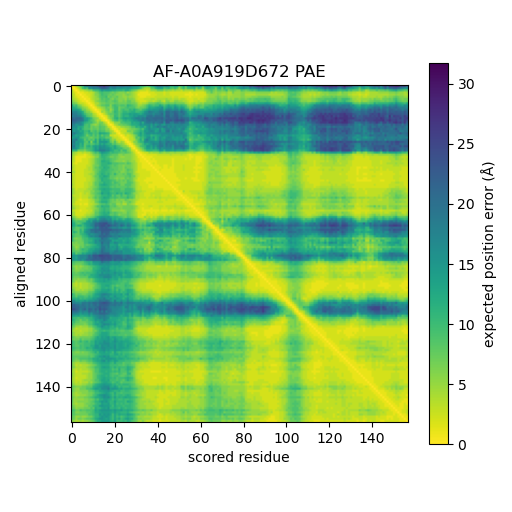LY A N 1
ATOM 1154 C CA . GLY A 1 146 ? -13.078 -3.186 1.662 1.00 92.88 146 GLY A CA 1
ATOM 1155 C C . GLY A 1 146 ? -13.228 -2.509 0.298 1.00 92.88 146 GLY A C 1
ATOM 1156 O O . GLY A 1 146 ? -12.306 -2.426 -0.524 1.00 92.88 146 GLY A O 1
ATOM 1157 N N . ARG A 1 147 ? -14.445 -2.025 0.041 1.00 93.94 147 ARG A N 1
ATOM 1158 C CA . ARG A 1 147 ? -14.728 -1.182 -1.126 1.00 93.94 147 ARG A CA 1
ATOM 1159 C C . ARG A 1 147 ? -14.105 0.190 -0.909 1.00 93.94 147 ARG A C 1
ATOM 1161 O O . ARG A 1 147 ? -14.043 0.653 0.221 1.00 93.94 147 ARG A O 1
ATOM 1168 N N . LEU A 1 148 ? -13.749 0.859 -2.004 1.00 93.75 148 LEU A N 1
ATOM 1169 C CA . LEU A 1 148 ? -13.371 2.266 -1.955 1.00 93.75 148 LEU A CA 1
ATOM 1170 C C . LEU A 1 148 ? -14.449 3.072 -1.206 1.00 93.75 148 LEU A C 1
ATOM 1172 O O . LEU A 1 148 ? -15.637 2.985 -1.526 1.00 93.75 148 LEU A O 1
ATOM 1176 N N . HIS A 1 149 ? -14.013 3.838 -0.217 1.00 91.75 149 HIS A N 1
ATOM 1177 C CA . HIS A 1 149 ? -14.822 4.690 0.643 1.00 91.75 149 HIS A CA 1
ATOM 1178 C C . HIS A 1 149 ? -14.387 6.144 0.459 1.00 91.75 149 HIS A C 1
ATOM 1180 O O . HIS A 1 149 ? -13.198 6.438 0.338 1.00 91.75 149 HIS A O 1
ATOM 1186 N N . ARG A 1 150 ? -15.346 7.069 0.426 1.00 93.56 150 ARG A N 1
ATOM 1187 C CA . ARG A 1 150 ? -15.071 8.505 0.339 1.00 93.56 150 ARG A CA 1
ATOM 1188 C C . ARG A 1 150 ? -16.099 9.273 1.147 1.00 93.56 150 ARG A C 1
ATOM 1190 O O . ARG A 1 150 ? -17.295 9.031 1.010 1.00 93.56 150 ARG A O 1
ATOM 1197 N N . ASP A 1 151 ? -15.621 10.207 1.949 1.00 92.06 151 ASP A N 1
ATOM 1198 C CA . ASP A 1 151 ? -16.445 11.112 2.743 1.00 92.06 151 ASP A CA 1
ATOM 1199 C C . ASP A 1 151 ? -15.821 12.515 2.799 1.00 92.06 151 ASP A C 1
ATOM 1201 O O . ASP A 1 151 ? -14.939 12.847 2.006 1.00 92.06 151 ASP A O 1
ATOM 1205 N N . GLU A 1 152 ? -16.322 13.345 3.712 1.00 90.44 152 GLU A N 1
ATOM 1206 C CA . GLU A 1 152 ? -15.890 14.728 3.928 1.00 90.44 152 GLU A CA 1
ATOM 1207 C C . GLU A 1 152 ? -14.438 14.871 4.407 1.00 90.44 152 GLU A C 1
ATOM 1209 O O . GLU A 1 152 ? -13.838 15.921 4.194 1.00 90.44 152 GLU A O 1
ATOM 1214 N N . ILE A 1 153 ? -13.858 13.821 5.000 1.00 89.50 153 ILE A N 1
ATOM 1215 C CA . ILE A 1 153 ? -12.462 13.809 5.457 1.00 89.50 153 ILE A CA 1
ATOM 1216 C C . ILE A 1 153 ? -11.535 13.438 4.295 1.00 89.50 153 ILE A C 1
ATOM 1218 O O . ILE A 1 153 ? -10.462 14.017 4.141 1.00 89.50 153 ILE A O 1
ATOM 1222 N N . GLY A 1 154 ? -11.935 12.477 3.459 1.00 89.25 154 GLY A N 1
ATOM 1223 C CA . GLY A 1 154 ? -11.147 12.091 2.292 1.00 89.25 154 GLY A CA 1
ATOM 1224 C C . GLY A 1 154 ? -11.414 10.679 1.792 1.00 89.25 154 GLY A C 1
ATOM 1225 O O . GLY A 1 154 ? -12.461 10.082 2.049 1.00 89.25 154 GLY A O 1
ATOM 1226 N N . GLU A 1 155 ? -10.448 10.142 1.049 1.00 93.00 155 GLU A N 1
ATOM 1227 C CA . GLU A 1 155 ? -10.513 8.800 0.466 1.00 93.00 155 GLU A CA 1
ATOM 1228 C C . GLU A 1 155 ? -9.988 7.728 1.433 1.00 93.00 155 GLU A C 1
ATOM 1230 O O . GLU A 1 155 ? -9.097 7.955 2.257 1.00 93.00 155 GLU A O 1
ATOM 1235 N N . GLY A 1 156 ? -10.555 6.532 1.325 1.00 94.25 156 GLY A N 1
ATOM 1236 C CA . GLY A 1 156 ? -10.165 5.360 2.091 1.00 94.25 156 GLY A CA 1
ATOM 1237 C C . GLY A 1 156 ? -10.803 4.082 1.556 1.00 94.25 156 GLY A C 1
ATOM 1238 O O . GLY A 1 156 ? -11.316 4.066 0.435 1.00 94.25 156 GLY A O 1
ATOM 1239 N N . PHE A 1 157 ? -10.751 3.004 2.336 1.00 95.44 157 PHE A N 1
ATOM 1240 C CA . PHE A 1 157 ? -11.392 1.717 2.040 1.00 95.44 157 PHE A CA 1
ATOM 1241 C C . PHE A 1 157 ? -11.469 0.810 3.273 1.00 95.44 157 PHE A C 1
ATOM 1243 O O . PHE A 1 157 ? -10.775 1.112 4.276 1.00 95.44 157 PHE A O 1
#

Solvent-accessible surface area (backbone atoms only — not comparable to full-atom values): 9439 Å² total; per-residue (Å²): 119,53,45,56,25,65,57,66,80,64,57,70,50,92,84,71,76,60,63,48,74,67,24,46,39,41,68,69,64,75,50,53,42,20,21,33,73,26,24,70,44,73,70,34,42,58,27,39,76,48,27,80,71,47,63,69,72,64,45,37,68,40,94,50,88,66,52,51,91,80,26,68,69,47,51,57,64,67,42,83,78,51,48,73,77,96,58,100,60,99,63,63,35,36,35,57,44,73,44,69,65,88,91,57,59,100,81,63,78,63,50,69,47,31,32,41,30,80,55,80,85,47,88,62,39,80,82,75,26,47,81,48,47,53,50,55,59,64,42,40,62,99,67,81,85,62,65,85,39,75,60,97,86,44,46,31,47

Nearest PDB structures (foldseek):
  3byq-assembly1_B  TM=5.127E-01  e=5.299E+00  Bordetella bronchiseptica RB50
  5t7v-assembly1_S1  TM=3.459E-01  e=7.135E+00  Staphylococcus aureus
  7eyd-assembly1_N1  TM=2.821E-01  e=8.529E+00  Nostoc sp. PCC 7120 = FACHB-418

Foldseek 3Di:
DCQKAAQDDFDQPPVNPDGDPSSVCSVVVVQGIFGLLAAQDLVSLVCSLPVVPDHRDRGHHDPPNRPLVPGPLNVLLPPPPAQDDPDPDPDKKKDWDWADPPPDDPPDGTDIKIWIGPDPPDLVSVVVTDIDGSNNSSRHPPDDRDDWDADPSGTID

Secondary structure (DSSP, 8-state):
---EEPPPP-PPPTT-----HHHHHHHTT-S-SEEEEEE-SHHHHHHHHSTTS--SSSEEE-TTTT-GGG-HHHHHHHSS-----SS--S--EEEEEEEPPTT--TTPPPEEEEEEES-TT-TTHHHHSEEE-HHHHHH--S-PPPPPEE-SS-EE-

Organ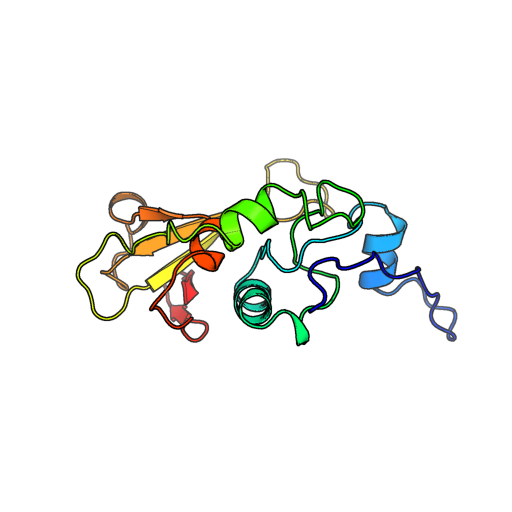ism: NCBI:txid68171

Mean predicted aligned error: 8.46 Å

Sequence (157 aa):
MPIYLPEPEPTRPADGKGYNRLSLNAHMGVGGAQCALQPKSWATLFESRDTRRARWGGFGSCTRRGDCRTCPIMAASLDSSAEQVPFNAGRVLVRVESTFPDDAMFTVEPISTLWMTDRPTDPDYQAHGHKWDWFQLHRLRGWEVGRLHRDEIGEGF

pLDDT: mean 80.01, std 13.44, range [49.22, 96.5]